Protein AF-A0A397B3M6-F1 (afdb_monomer_lite)

pLDDT: mean 83.91, std 10.3, range [57.81, 94.81]

Structure (mmCIF, N/CA/C/O backbone):
data_AF-A0A397B3M6-F1
#
_entry.id   AF-A0A397B3M6-F1
#
loop_
_atom_site.group_PDB
_atom_site.id
_atom_site.type_symbol
_atom_site.label_atom_id
_atom_site.label_alt_id
_atom_site.label_comp_id
_atom_site.label_asym_id
_atom_site.label_entity_id
_atom_site.label_seq_id
_atom_site.pdbx_PDB_ins_code
_atom_site.Cartn_x
_atom_site.Cartn_y
_atom_site.Cartn_z
_atom_site.occupancy
_atom_site.B_iso_or_equiv
_atom_site.auth_seq_id
_atom_site.auth_comp_id
_atom_site.auth_asym_id
_atom_site.auth_atom_id
_atom_site.pdbx_PDB_model_num
ATOM 1 N N . MET A 1 1 ? 7.252 -12.945 -5.689 1.00 71.94 1 MET A N 1
ATOM 2 C CA . MET A 1 1 ? 6.583 -13.021 -6.999 1.00 71.94 1 MET A CA 1
ATOM 3 C C . MET A 1 1 ? 6.839 -14.416 -7.522 1.00 71.94 1 MET A C 1
ATOM 5 O O . MET A 1 1 ? 7.996 -14.806 -7.595 1.00 71.94 1 MET A O 1
ATOM 9 N N . GLU A 1 2 ? 5.789 -15.199 -7.726 1.00 79.44 2 GLU A N 1
ATOM 10 C CA . GLU A 1 2 ? 5.919 -16.593 -8.155 1.00 79.44 2 GLU A CA 1
ATOM 11 C C . GLU A 1 2 ? 6.157 -16.640 -9.671 1.00 79.44 2 GLU A C 1
ATOM 13 O O . GLU A 1 2 ? 5.506 -15.906 -10.410 1.00 79.44 2 GLU A O 1
ATOM 18 N N . GLY A 1 3 ? 7.123 -17.445 -10.123 1.00 82.19 3 GLY A N 1
ATOM 19 C CA . GLY A 1 3 ? 7.418 -17.627 -11.550 1.00 82.19 3 GLY A CA 1
ATOM 20 C C . GLY A 1 3 ? 8.313 -16.571 -12.210 1.00 82.19 3 GLY A C 1
ATOM 21 O O . GLY A 1 3 ? 8.377 -16.544 -13.430 1.00 82.19 3 GLY A O 1
ATOM 22 N N . ALA A 1 4 ? 8.999 -15.701 -11.464 1.00 84.69 4 ALA A N 1
ATOM 23 C CA . ALA A 1 4 ? 9.948 -14.746 -12.050 1.00 84.69 4 ALA A CA 1
ATOM 24 C C . ALA A 1 4 ? 11.241 -15.450 -12.519 1.00 84.69 4 ALA A C 1
ATOM 26 O O . ALA A 1 4 ? 11.883 -16.143 -11.731 1.00 84.69 4 ALA A O 1
ATOM 27 N N . GLU A 1 5 ? 11.639 -15.242 -13.777 1.00 86.00 5 GLU A N 1
ATOM 28 C CA . GLU A 1 5 ? 12.813 -15.882 -14.409 1.00 86.00 5 GLU A CA 1
ATOM 29 C C . GLU A 1 5 ? 14.033 -14.941 -14.492 1.00 86.00 5 GLU A C 1
ATOM 31 O O . GLU A 1 5 ? 14.870 -15.039 -15.385 1.00 86.00 5 GLU A O 1
ATOM 36 N N . GLY A 1 6 ? 14.145 -13.993 -13.560 1.00 85.50 6 GLY A N 1
ATOM 37 C CA . GLY A 1 6 ? 15.215 -12.998 -13.557 1.00 85.50 6 GLY A CA 1
ATOM 38 C C . GLY A 1 6 ? 15.149 -12.041 -12.370 1.00 85.50 6 GLY A C 1
ATOM 39 O O . GLY A 1 6 ? 14.460 -12.289 -11.378 1.00 85.50 6 GLY A O 1
ATOM 40 N N . ASN A 1 7 ? 15.869 -10.923 -12.481 1.00 87.12 7 ASN A N 1
ATOM 41 C CA . ASN A 1 7 ? 15.896 -9.903 -11.438 1.00 87.12 7 ASN A CA 1
ATOM 42 C C . ASN A 1 7 ? 14.548 -9.184 -11.354 1.00 87.12 7 ASN A C 1
ATOM 44 O O . ASN A 1 7 ? 13.977 -8.789 -12.369 1.00 87.12 7 ASN A O 1
ATOM 48 N N . ILE A 1 8 ? 14.055 -9.012 -10.128 1.00 89.06 8 ILE A N 1
ATOM 49 C CA . ILE A 1 8 ? 12.844 -8.244 -9.844 1.00 89.06 8 ILE A CA 1
ATOM 50 C C . ILE A 1 8 ? 13.261 -6.818 -9.501 1.00 89.06 8 ILE A C 1
ATOM 52 O O . ILE A 1 8 ? 14.112 -6.606 -8.637 1.00 89.06 8 ILE A O 1
ATOM 56 N N . TYR A 1 9 ? 12.630 -5.844 -10.141 1.00 87.75 9 TYR A N 1
ATOM 57 C CA . TYR A 1 9 ? 12.848 -4.426 -9.874 1.00 87.75 9 TYR A CA 1
ATOM 58 C C . TYR A 1 9 ? 11.525 -3.667 -9.891 1.00 87.75 9 TYR A C 1
ATOM 60 O O . TYR A 1 9 ? 10.548 -4.096 -10.505 1.00 87.75 9 TYR A O 1
ATOM 68 N N . ALA A 1 10 ? 11.494 -2.525 -9.207 1.00 88.44 10 ALA A N 1
ATOM 69 C CA . ALA A 1 10 ? 10.386 -1.588 -9.314 1.00 88.44 10 ALA A CA 1
ATOM 70 C C . ALA A 1 10 ? 10.517 -0.814 -10.630 1.00 88.44 10 ALA A C 1
ATOM 72 O O . ALA A 1 10 ? 11.555 -0.205 -10.891 1.00 88.44 10 ALA A O 1
ATOM 73 N N . LYS A 1 11 ? 9.486 -0.870 -11.475 1.00 90.31 11 LYS A N 1
ATOM 74 C CA . LYS A 1 11 ? 9.413 -0.056 -12.697 1.00 90.31 11 LYS A CA 1
ATOM 75 C C . LYS A 1 11 ? 8.872 1.342 -12.399 1.00 90.31 11 LYS A C 1
ATOM 77 O O . LYS A 1 11 ? 9.298 2.310 -13.017 1.00 90.31 11 LYS A O 1
ATOM 82 N N . GLU A 1 12 ? 7.959 1.414 -11.436 1.00 91.31 12 GLU A N 1
ATOM 83 C CA . GLU A 1 12 ? 7.258 2.618 -11.014 1.00 91.31 12 GLU A CA 1
ATOM 84 C C . GLU A 1 12 ? 7.032 2.540 -9.505 1.00 91.31 12 GLU A C 1
ATOM 86 O O . GLU A 1 12 ? 6.618 1.490 -9.002 1.00 91.31 12 GLU A O 1
ATOM 91 N N . SER A 1 13 ? 7.271 3.642 -8.803 1.00 92.44 13 SER A N 1
ATOM 92 C CA . SER A 1 13 ? 7.030 3.756 -7.369 1.00 92.44 13 SER A CA 1
ATOM 93 C C . SER A 1 13 ? 6.298 5.053 -7.043 1.00 92.44 13 SER A C 1
ATOM 95 O O . SER A 1 13 ? 6.651 6.119 -7.543 1.00 92.44 13 SER A O 1
ATOM 97 N N . ILE A 1 14 ? 5.294 4.969 -6.170 1.00 93.00 14 ILE A N 1
ATOM 98 C CA . ILE A 1 14 ? 4.574 6.119 -5.611 1.00 93.00 14 ILE A CA 1
ATOM 99 C C . ILE A 1 14 ? 4.882 6.188 -4.118 1.00 93.00 14 ILE A C 1
ATOM 101 O O . ILE A 1 14 ? 4.436 5.336 -3.346 1.00 93.00 14 ILE A O 1
ATOM 105 N N . PHE A 1 15 ? 5.607 7.219 -3.697 1.00 93.56 15 PHE A N 1
ATOM 106 C CA . PHE A 1 15 ? 5.920 7.496 -2.299 1.00 93.56 15 PHE A CA 1
ATOM 107 C C . PHE A 1 15 ? 5.000 8.593 -1.770 1.00 93.56 15 PHE A C 1
ATOM 109 O O . PHE A 1 15 ? 5.075 9.738 -2.200 1.00 93.56 15 PHE A O 1
ATOM 116 N N . LEU A 1 16 ? 4.145 8.253 -0.805 1.00 92.62 16 LEU A N 1
ATOM 117 C CA . LEU A 1 16 ? 3.226 9.209 -0.168 1.00 92.62 16 LEU A CA 1
ATOM 118 C C . LEU A 1 16 ? 3.842 9.863 1.076 1.00 92.62 16 LEU A C 1
ATOM 120 O O . LEU A 1 16 ? 3.446 10.942 1.503 1.00 92.62 16 LEU A O 1
ATOM 124 N N . GLY A 1 17 ? 4.791 9.173 1.711 1.00 89.62 17 GLY A N 1
ATOM 125 C CA . GLY A 1 17 ? 5.469 9.631 2.914 1.00 89.62 17 GLY A CA 1
ATOM 126 C C . GLY A 1 17 ? 6.095 8.479 3.695 1.00 89.62 17 GLY A C 1
ATOM 127 O O . GLY A 1 17 ? 6.168 7.334 3.241 1.00 89.62 17 GLY A O 1
ATOM 128 N N . LYS A 1 18 ? 6.539 8.757 4.926 1.00 88.50 18 LYS A N 1
ATOM 129 C CA . LYS A 1 18 ? 7.228 7.757 5.758 1.00 88.50 18 LYS A CA 1
ATOM 130 C C . LYS A 1 18 ? 6.370 6.502 5.954 1.00 88.50 18 LYS A C 1
ATOM 132 O O . LYS A 1 18 ? 5.315 6.556 6.587 1.00 88.50 18 LYS A O 1
ATOM 137 N N . LYS A 1 19 ? 6.907 5.352 5.525 1.00 90.81 19 LYS A N 1
ATOM 138 C CA . LYS A 1 19 ? 6.286 4.014 5.633 1.00 90.81 19 LYS A CA 1
ATOM 139 C C . LYS A 1 19 ? 4.993 3.855 4.815 1.00 90.81 19 LYS A C 1
ATOM 141 O O . LYS A 1 19 ? 4.197 2.976 5.152 1.00 90.81 19 LYS A O 1
ATOM 146 N N . SER A 1 20 ? 4.811 4.665 3.770 1.00 94.06 20 SER A N 1
ATOM 147 C CA . SER A 1 20 ? 3.659 4.598 2.871 1.00 94.06 20 SER A CA 1
ATOM 148 C C . SER A 1 20 ? 4.092 4.733 1.406 1.00 94.06 20 SER A C 1
ATOM 150 O O . SER A 1 20 ? 4.397 5.837 0.960 1.00 94.06 20 SER A O 1
ATOM 152 N N . TYR A 1 21 ? 4.133 3.616 0.677 1.00 93.94 21 TYR A N 1
ATOM 153 C CA . TYR A 1 21 ? 4.521 3.550 -0.736 1.00 93.94 21 TYR A CA 1
ATOM 154 C C . TYR A 1 21 ? 3.828 2.399 -1.486 1.00 93.94 21 TYR A C 1
ATOM 156 O O . TYR A 1 21 ? 3.329 1.451 -0.864 1.00 93.94 21 TYR A O 1
ATOM 164 N N . LEU A 1 22 ? 3.810 2.503 -2.812 1.00 94.31 22 LEU A N 1
ATOM 165 C CA . LEU A 1 22 ? 3.404 1.472 -3.765 1.00 94.31 22 LEU A CA 1
ATOM 166 C C . LEU A 1 22 ? 4.540 1.292 -4.770 1.00 94.31 22 LEU A C 1
ATOM 168 O O . LEU A 1 22 ? 4.861 2.244 -5.468 1.00 94.31 22 LEU A O 1
ATOM 172 N N . ASP A 1 23 ? 5.085 0.083 -4.872 1.00 93.31 23 ASP A N 1
ATOM 173 C CA . ASP A 1 23 ? 6.007 -0.302 -5.940 1.00 93.31 23 ASP A CA 1
ATOM 174 C C . ASP A 1 23 ? 5.282 -1.206 -6.935 1.00 93.31 23 ASP A C 1
ATOM 176 O O . ASP A 1 23 ? 4.702 -2.234 -6.560 1.00 93.31 23 ASP A O 1
ATOM 180 N N . VAL A 1 24 ? 5.356 -0.864 -8.215 1.00 91.88 24 VAL A N 1
ATOM 181 C CA . VAL A 1 24 ? 4.956 -1.741 -9.309 1.00 91.88 24 VAL A CA 1
ATOM 182 C C . VAL A 1 24 ? 6.194 -2.496 -9.773 1.00 91.88 24 VAL A C 1
ATOM 184 O O . VAL A 1 24 ? 7.151 -1.912 -10.275 1.00 91.88 24 VAL A O 1
ATOM 187 N N . LEU A 1 25 ? 6.184 -3.809 -9.578 1.00 91.75 25 LEU A N 1
ATOM 188 C CA . LEU A 1 25 ? 7.320 -4.687 -9.825 1.00 91.75 25 LEU A CA 1
ATOM 189 C C . LEU A 1 25 ? 7.242 -5.314 -11.219 1.00 91.75 25 LEU A C 1
ATOM 191 O O . LEU A 1 25 ? 6.164 -5.715 -11.672 1.00 91.75 25 LEU A O 1
ATOM 195 N N . ALA A 1 26 ? 8.400 -5.440 -11.856 1.00 90.88 26 ALA A N 1
ATOM 196 C CA . ALA A 1 26 ? 8.615 -6.137 -13.117 1.00 90.88 26 ALA A CA 1
ATOM 197 C C . ALA A 1 26 ? 9.809 -7.095 -13.004 1.00 90.88 26 ALA A C 1
ATOM 199 O O . ALA A 1 26 ? 10.620 -6.992 -12.078 1.00 90.88 26 ALA A O 1
ATOM 200 N N . CYS A 1 27 ? 9.896 -8.026 -13.951 1.00 90.31 27 CYS A N 1
ATOM 201 C CA . CYS A 1 27 ? 11.012 -8.945 -14.107 1.00 90.31 27 CYS A CA 1
ATOM 202 C C . CYS A 1 27 ? 11.632 -8.777 -15.500 1.00 90.31 27 CYS A C 1
ATOM 204 O O . CYS A 1 27 ? 10.908 -8.634 -16.481 1.00 90.31 27 CYS A O 1
ATOM 206 N N . ASP A 1 28 ? 12.963 -8.813 -15.594 1.00 86.62 28 ASP A N 1
ATOM 207 C CA . ASP A 1 28 ? 13.666 -8.725 -16.886 1.00 86.62 28 ASP A CA 1
ATOM 208 C C . ASP A 1 28 ? 13.594 -10.032 -17.691 1.00 86.62 28 ASP A C 1
ATOM 210 O O . ASP A 1 28 ? 13.707 -10.018 -18.914 1.00 86.62 28 ASP A O 1
ATOM 214 N N . GLY A 1 29 ? 13.424 -11.170 -17.007 1.00 81.44 29 GLY A N 1
ATOM 215 C CA . GLY A 1 29 ? 13.460 -12.499 -17.624 1.00 81.44 29 GLY A CA 1
ATOM 216 C C . GLY A 1 29 ? 12.138 -12.931 -18.255 1.00 81.44 29 GLY A C 1
ATOM 217 O O . GLY A 1 29 ? 12.132 -13.766 -19.154 1.00 81.44 29 GLY A O 1
ATOM 218 N N . ASN A 1 30 ? 11.014 -12.370 -17.806 1.00 85.44 30 ASN A N 1
ATOM 219 C CA . ASN A 1 30 ? 9.687 -12.698 -18.314 1.00 85.44 30 ASN A CA 1
ATOM 220 C C . ASN A 1 30 ? 8.645 -11.628 -17.951 1.00 85.44 30 ASN A C 1
ATOM 222 O O . ASN A 1 30 ? 8.856 -10.788 -17.082 1.00 85.44 30 ASN A O 1
ATOM 226 N N . ALA A 1 31 ? 7.475 -11.675 -18.594 1.00 84.31 31 ALA A N 1
ATOM 227 C CA . ALA A 1 31 ? 6.398 -10.694 -18.415 1.00 84.31 31 ALA A CA 1
ATOM 228 C C . ALA A 1 31 ? 5.600 -10.858 -17.100 1.00 84.31 31 ALA A C 1
ATOM 230 O O . ALA A 1 31 ? 4.401 -10.570 -17.054 1.00 84.31 31 ALA A O 1
ATOM 231 N N . VAL A 1 32 ? 6.235 -11.339 -16.028 1.00 86.00 32 VAL A N 1
ATOM 232 C CA . VAL A 1 32 ? 5.597 -11.479 -14.715 1.00 86.00 32 VAL A CA 1
ATOM 233 C C . VAL A 1 32 ? 5.654 -10.137 -13.985 1.00 86.00 32 VAL A C 1
ATOM 235 O O . VAL A 1 32 ? 6.712 -9.530 -13.820 1.00 86.00 32 VAL A O 1
ATOM 238 N N . GLY A 1 33 ? 4.482 -9.665 -13.560 1.00 86.44 33 GLY A N 1
ATOM 239 C CA . GLY A 1 33 ? 4.296 -8.393 -12.866 1.00 86.44 33 GLY A CA 1
ATOM 240 C C . GLY A 1 33 ? 3.690 -8.576 -11.480 1.00 86.44 33 GLY A C 1
ATOM 241 O O . GLY A 1 33 ? 3.108 -9.612 -11.157 1.00 86.44 33 GLY A O 1
ATOM 242 N N . GLY A 1 34 ? 3.853 -7.570 -10.626 1.00 89.50 34 GLY A N 1
ATOM 243 C CA . GLY A 1 34 ? 3.355 -7.620 -9.256 1.00 89.50 34 GLY A CA 1
ATOM 244 C C . GLY A 1 34 ? 3.350 -6.254 -8.602 1.00 89.50 34 GLY A C 1
ATOM 245 O O . GLY A 1 34 ? 3.847 -5.280 -9.157 1.00 89.50 34 GLY A O 1
ATOM 246 N N . GLN A 1 35 ? 2.773 -6.186 -7.411 1.00 90.81 35 GLN A N 1
ATOM 247 C CA . GLN A 1 35 ? 2.721 -4.964 -6.621 1.00 90.81 35 GLN A CA 1
ATOM 248 C C . GLN A 1 35 ? 3.250 -5.248 -5.224 1.00 90.81 35 GLN A C 1
ATOM 250 O O . GLN A 1 35 ? 2.933 -6.280 -4.627 1.00 90.81 35 GLN A O 1
ATOM 255 N N . HIS A 1 36 ? 4.045 -4.325 -4.700 1.00 91.50 36 HIS A N 1
ATOM 256 C CA . HIS A 1 36 ? 4.465 -4.333 -3.311 1.00 91.50 36 HIS A CA 1
ATOM 257 C C . HIS A 1 36 ? 3.964 -3.064 -2.637 1.00 91.50 36 HIS A C 1
ATOM 259 O O . HIS A 1 36 ? 4.266 -1.953 -3.060 1.00 91.50 36 HIS A O 1
ATOM 265 N N . ILE A 1 37 ? 3.136 -3.246 -1.610 1.00 93.25 37 ILE A N 1
ATOM 266 C CA . ILE A 1 37 ? 2.383 -2.156 -0.998 1.00 93.25 37 ILE A CA 1
ATOM 267 C C . ILE A 1 37 ? 2.693 -2.061 0.480 1.00 93.25 37 ILE A C 1
ATOM 269 O O . ILE A 1 37 ? 2.736 -3.061 1.204 1.00 93.25 37 ILE A O 1
ATOM 273 N N . ARG A 1 38 ? 2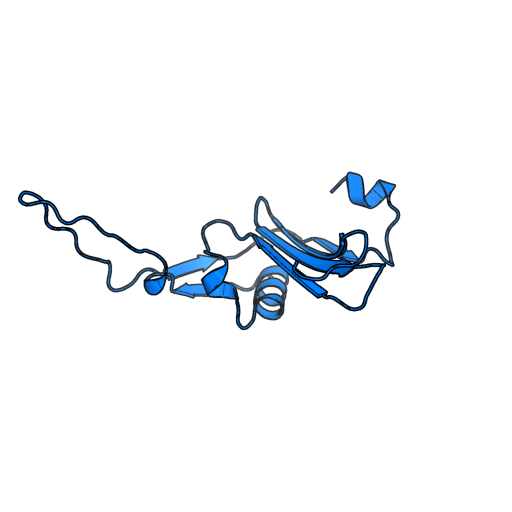.855 -0.830 0.947 1.00 93.44 38 ARG A N 1
ATOM 274 C CA . ARG A 1 38 ? 2.984 -0.525 2.364 1.00 93.44 38 ARG A CA 1
ATOM 275 C C . ARG A 1 38 ? 2.236 0.757 2.656 1.00 93.44 38 ARG A C 1
ATOM 277 O O . ARG A 1 38 ? 2.515 1.769 2.030 1.00 93.44 38 ARG A O 1
ATOM 284 N N . MET A 1 39 ? 1.344 0.739 3.639 1.00 93.19 39 MET A N 1
ATOM 285 C CA . MET A 1 39 ? 0.669 1.939 4.126 1.00 93.19 39 MET A CA 1
ATOM 286 C C . MET A 1 39 ? 0.626 1.920 5.651 1.00 93.19 39 MET A C 1
ATOM 288 O O . MET A 1 39 ? 0.271 0.915 6.273 1.00 93.19 39 MET A O 1
ATOM 292 N N . LYS A 1 40 ? 1.018 3.027 6.286 1.00 91.69 40 LYS A N 1
ATOM 293 C CA . LYS A 1 40 ? 1.063 3.110 7.749 1.00 91.69 40 LYS A CA 1
ATOM 294 C C . LYS A 1 40 ? -0.334 2.917 8.352 1.00 91.69 40 LYS A C 1
ATOM 296 O O . LYS A 1 40 ? -1.179 3.798 8.277 1.00 91.69 40 LYS A O 1
ATOM 301 N N . GLY A 1 41 ? -0.524 1.793 9.044 1.00 90.00 41 GLY A N 1
ATOM 302 C CA . GLY A 1 41 ? -1.742 1.502 9.805 1.00 90.00 41 GLY A CA 1
ATOM 303 C C . GLY A 1 41 ? -2.882 0.886 8.995 1.00 90.00 41 GLY A C 1
ATOM 304 O O . GLY A 1 41 ? -3.916 0.595 9.592 1.00 90.00 41 GLY A O 1
ATOM 305 N N . ILE A 1 42 ? -2.686 0.648 7.694 1.00 93.44 42 ILE A N 1
ATOM 306 C CA . ILE A 1 42 ? -3.665 -0.005 6.820 1.00 93.44 42 ILE A CA 1
ATOM 307 C C . ILE A 1 42 ? -3.102 -1.363 6.373 1.00 93.44 42 ILE A C 1
ATOM 309 O O . ILE A 1 42 ? -2.033 -1.409 5.760 1.00 93.44 42 ILE A O 1
ATOM 313 N N . PRO A 1 43 ? -3.770 -2.485 6.697 1.00 91.31 43 PRO A N 1
ATOM 314 C CA . PRO A 1 43 ? -3.398 -3.799 6.184 1.00 91.31 43 PRO A CA 1
ATOM 315 C C . PRO A 1 43 ? -3.449 -3.846 4.652 1.00 91.31 43 PRO A C 1
ATOM 317 O O . PRO A 1 43 ? -4.419 -3.398 4.049 1.00 91.31 43 PRO A O 1
ATOM 320 N N . SER A 1 44 ? -2.454 -4.473 4.021 1.00 89.12 44 SER A N 1
ATOM 321 C CA . SER A 1 44 ? -2.365 -4.594 2.555 1.00 89.12 44 SER A CA 1
ATOM 322 C C . SER A 1 44 ? -3.601 -5.234 1.917 1.00 89.12 44 SER A C 1
ATOM 324 O O . SER A 1 44 ? -4.013 -4.847 0.830 1.00 89.12 44 SER A O 1
ATOM 326 N N . LYS A 1 45 ? -4.243 -6.172 2.621 1.00 88.25 45 LYS A N 1
ATOM 327 C CA . LYS A 1 45 ? -5.456 -6.857 2.152 1.00 88.25 45 LYS A CA 1
ATOM 328 C C . LYS A 1 45 ? -6.653 -5.923 1.943 1.00 88.25 45 LYS A C 1
ATOM 330 O O . LYS A 1 45 ? -7.493 -6.226 1.109 1.00 88.25 45 LYS A O 1
ATOM 335 N N . VAL A 1 46 ? -6.714 -4.800 2.662 1.00 89.50 46 VAL A N 1
ATOM 336 C CA . VAL A 1 46 ? -7.7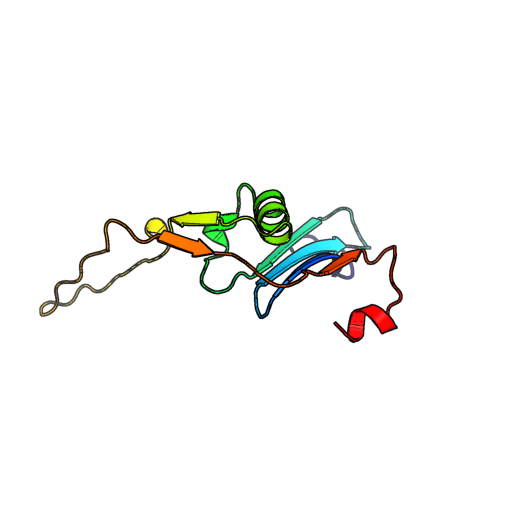74 -3.786 2.501 1.00 89.50 46 VAL A CA 1
ATOM 337 C C . VAL A 1 46 ? -7.651 -3.083 1.147 1.00 89.50 46 VAL A C 1
ATOM 339 O O . VAL A 1 46 ? -8.644 -2.668 0.566 1.00 89.50 46 VAL A O 1
ATOM 342 N N . LEU A 1 47 ? -6.425 -2.963 0.636 1.00 87.50 47 LEU A N 1
ATOM 343 C CA . LEU A 1 47 ? -6.094 -2.178 -0.553 1.00 87.50 47 LEU A CA 1
ATOM 344 C C . LEU A 1 47 ? -6.172 -2.995 -1.853 1.00 87.50 47 LEU A C 1
ATOM 346 O O . LEU A 1 47 ? -6.091 -2.420 -2.929 1.00 87.50 47 LEU A O 1
ATOM 350 N N . ALA A 1 48 ? -6.354 -4.318 -1.770 1.00 77.50 48 ALA A N 1
ATOM 351 C CA . ALA A 1 48 ? -6.092 -5.258 -2.863 1.00 77.50 48 ALA A CA 1
ATOM 352 C C . ALA A 1 48 ? -6.878 -5.014 -4.168 1.00 77.50 48 ALA A C 1
ATOM 354 O O . ALA A 1 48 ? -6.387 -5.382 -5.232 1.00 77.50 48 ALA A O 1
ATOM 355 N N . ASN A 1 49 ? -8.064 -4.400 -4.107 1.00 77.69 49 ASN A N 1
ATOM 356 C CA . ASN A 1 49 ? -8.933 -4.246 -5.278 1.00 77.69 49 ASN A CA 1
ATOM 357 C C . ASN A 1 49 ? -8.611 -3.006 -6.132 1.00 77.69 49 ASN A C 1
ATOM 359 O O . ASN A 1 49 ? -8.720 -3.073 -7.352 1.00 77.69 49 ASN A O 1
ATOM 363 N N . ASP A 1 50 ? -8.189 -1.893 -5.521 1.00 85.31 50 ASP A N 1
ATOM 364 C CA . ASP A 1 50 ? -8.022 -0.595 -6.204 1.00 85.31 50 ASP A CA 1
ATOM 365 C C . ASP A 1 50 ? -6.730 0.138 -5.792 1.00 85.31 50 ASP A C 1
ATOM 367 O O . ASP A 1 50 ? -6.641 1.365 -5.872 1.00 85.31 50 ASP A O 1
ATOM 371 N N . THR A 1 51 ? -5.694 -0.613 -5.392 1.00 90.94 51 THR A N 1
ATOM 372 C CA . THR A 1 51 ? -4.434 -0.085 -4.842 1.00 90.94 51 THR A CA 1
ATOM 373 C C . THR A 1 51 ? -3.914 1.154 -5.579 1.00 90.94 51 THR A C 1
ATOM 375 O O . THR A 1 51 ? -3.697 2.190 -4.961 1.00 90.94 51 THR A O 1
ATOM 378 N N . TYR A 1 52 ? -3.719 1.075 -6.900 1.00 91.12 52 TYR A N 1
ATOM 379 C CA . TYR A 1 52 ? -3.093 2.164 -7.659 1.00 91.12 52 TYR A CA 1
ATOM 380 C C . TYR A 1 52 ? -3.918 3.456 -7.605 1.00 91.12 52 TYR A C 1
ATOM 382 O O . TYR A 1 52 ? -3.379 4.524 -7.325 1.00 91.12 52 TYR A O 1
ATOM 390 N N . LYS A 1 53 ? -5.240 3.355 -7.788 1.00 92.06 53 LYS A N 1
ATOM 391 C CA . LYS A 1 53 ? -6.149 4.509 -7.732 1.00 92.06 53 LYS A CA 1
ATOM 392 C C . LYS A 1 53 ? -6.171 5.136 -6.346 1.00 92.06 53 LYS A C 1
ATOM 394 O O . LYS A 1 53 ? -6.127 6.356 -6.231 1.00 92.06 53 LYS A O 1
ATOM 399 N N . THR A 1 54 ? -6.201 4.315 -5.298 1.00 93.56 54 THR A N 1
ATOM 400 C CA . THR A 1 54 ? -6.148 4.791 -3.914 1.00 93.56 54 THR A CA 1
ATOM 401 C C . THR A 1 54 ? -4.858 5.562 -3.644 1.00 93.56 54 THR A C 1
ATOM 403 O O . THR A 1 54 ? -4.900 6.656 -3.087 1.00 93.56 54 THR A O 1
ATOM 406 N N . TYR A 1 55 ? -3.709 5.037 -4.074 1.00 93.69 55 TYR A N 1
ATOM 407 C CA . TYR A 1 55 ? -2.432 5.732 -3.911 1.00 93.69 55 TYR A CA 1
ATOM 408 C C . TYR A 1 55 ? -2.370 7.020 -4.730 1.00 93.69 55 TYR A C 1
ATOM 410 O O . TYR A 1 55 ? -1.894 8.024 -4.216 1.00 93.69 55 TYR A O 1
ATOM 418 N N . GLN A 1 56 ? -2.900 7.034 -5.953 1.00 92.06 56 GLN A N 1
ATOM 419 C CA . GLN A 1 56 ? -2.974 8.243 -6.771 1.00 92.06 56 GLN A CA 1
ATOM 420 C C . GLN A 1 56 ? -3.890 9.311 -6.148 1.00 92.06 56 GLN A C 1
ATOM 422 O O . GLN A 1 56 ? -3.549 10.490 -6.135 1.00 92.06 56 GLN A O 1
ATOM 427 N N . SER A 1 57 ? -5.028 8.911 -5.576 1.00 92.69 57 SER A N 1
ATOM 428 C CA . SER A 1 57 ? -5.933 9.815 -4.855 1.00 92.69 57 SER A CA 1
ATOM 429 C C . SER A 1 57 ? -5.245 10.443 -3.637 1.00 92.69 57 SER A C 1
ATOM 431 O O . SER A 1 57 ? -5.239 11.665 -3.484 1.00 92.69 57 SER A O 1
ATOM 433 N N . LEU A 1 58 ? -4.579 9.621 -2.821 1.00 93.69 58 LEU A N 1
ATOM 434 C CA . LEU A 1 58 ? -3.802 10.073 -1.663 1.00 93.69 58 LEU A CA 1
ATOM 435 C C . LEU A 1 58 ? -2.618 10.962 -2.061 1.00 93.69 58 LEU A C 1
ATOM 437 O O . LEU A 1 58 ? -2.309 11.916 -1.351 1.00 93.69 58 LEU A O 1
ATOM 441 N N . PHE A 1 59 ? -1.969 10.662 -3.188 1.00 92.75 59 PHE A N 1
ATOM 442 C CA . PHE A 1 59 ? -0.890 11.470 -3.757 1.00 92.75 59 PHE A CA 1
ATOM 443 C C . PHE A 1 59 ? -1.383 12.865 -4.153 1.00 92.75 59 PHE A C 1
ATOM 445 O O . PHE A 1 59 ? -0.713 13.856 -3.883 1.00 92.75 59 PHE A O 1
ATOM 452 N N . ASN A 1 60 ? -2.595 12.955 -4.707 1.00 90.94 60 ASN A N 1
ATOM 453 C CA . ASN A 1 60 ? -3.251 14.221 -5.041 1.00 90.94 60 ASN A CA 1
ATOM 454 C C . ASN A 1 60 ? -3.758 14.993 -3.803 1.00 90.94 60 ASN A C 1
ATOM 456 O O . ASN A 1 60 ? -4.411 16.026 -3.946 1.00 90.94 60 ASN A O 1
ATOM 460 N N . GLY A 1 61 ? -3.486 14.501 -2.589 1.00 90.81 61 GLY A N 1
ATOM 461 C CA . GLY A 1 61 ? -3.860 15.144 -1.330 1.00 90.81 61 GLY A CA 1
ATOM 462 C C . GLY A 1 61 ? -5.292 14.866 -0.867 1.00 90.81 61 GLY A C 1
ATOM 463 O O . GLY A 1 61 ? -5.750 15.491 0.097 1.00 90.81 61 GLY A O 1
ATOM 464 N N . ASN A 1 62 ? -6.007 13.939 -1.512 1.00 93.44 62 ASN A N 1
ATOM 465 C CA . ASN A 1 62 ? -7.339 13.536 -1.065 1.00 93.44 62 ASN A CA 1
ATOM 466 C C . ASN A 1 62 ? -7.262 12.711 0.231 1.00 93.44 62 ASN A C 1
ATOM 468 O O . ASN A 1 62 ? -6.250 12.079 0.536 1.00 93.44 62 ASN A O 1
ATOM 472 N N . GLU A 1 63 ? -8.350 12.719 1.002 1.00 94.81 63 GLU A N 1
ATOM 473 C CA . GLU A 1 63 ? -8.522 11.841 2.163 1.00 94.81 63 GLU A CA 1
ATOM 474 C C . GLU A 1 63 ? -9.248 10.560 1.741 1.00 94.81 63 GLU A C 1
ATOM 476 O O . GLU A 1 63 ? -10.281 10.626 1.080 1.00 94.81 63 GLU A O 1
ATOM 481 N N . GLU A 1 64 ? -8.745 9.411 2.190 1.00 94.56 64 GLU A N 1
ATOM 482 C CA . GLU A 1 64 ? -9.382 8.104 2.004 1.00 94.56 64 GLU A CA 1
ATOM 483 C C . GLU A 1 64 ? -9.768 7.502 3.363 1.00 94.56 64 GLU A C 1
ATOM 485 O O . GLU A 1 64 ? -9.037 7.653 4.350 1.00 94.56 64 GLU A O 1
ATOM 490 N N . ASP A 1 65 ? -10.910 6.811 3.430 1.00 94.19 65 ASP A N 1
ATOM 491 C CA . ASP A 1 65 ? -11.385 6.113 4.633 1.00 94.19 65 ASP A CA 1
ATOM 492 C C . ASP A 1 65 ? -11.375 4.598 4.411 1.00 94.19 65 ASP A C 1
ATOM 494 O O . ASP A 1 65 ? -12.001 4.079 3.489 1.00 94.19 65 ASP A O 1
ATOM 498 N N . PHE A 1 66 ? -10.666 3.885 5.280 1.00 92.50 66 PHE A N 1
ATOM 499 C CA . PHE A 1 66 ? -10.494 2.441 5.195 1.00 92.50 66 PHE A CA 1
ATOM 500 C C . PHE A 1 66 ? -11.216 1.751 6.339 1.00 92.50 66 PHE A C 1
ATOM 502 O O . PHE A 1 66 ? -10.802 1.890 7.493 1.00 92.50 66 PHE A O 1
ATOM 509 N N . ASP A 1 67 ? -12.240 0.955 6.036 1.00 90.56 67 ASP A N 1
ATOM 510 C CA . ASP A 1 67 ? -12.795 0.017 7.011 1.00 90.56 67 ASP A CA 1
ATOM 511 C C . ASP A 1 67 ? -11.847 -1.176 7.174 1.00 90.56 67 ASP A C 1
ATOM 513 O O . ASP A 1 67 ? -11.564 -1.919 6.233 1.00 90.56 67 ASP A O 1
ATOM 517 N N . ILE A 1 68 ? -11.320 -1.339 8.386 1.00 91.06 68 ILE A N 1
ATOM 518 C CA . ILE A 1 68 ? -10.349 -2.381 8.717 1.00 91.06 68 ILE A CA 1
ATOM 519 C C . ILE A 1 68 ? -10.888 -3.372 9.751 1.00 91.06 68 ILE A C 1
ATOM 521 O O . ILE A 1 68 ? -10.125 -4.202 10.253 1.00 91.06 68 ILE A O 1
ATOM 525 N N . VAL A 1 69 ? -12.192 -3.329 10.061 1.00 88.62 69 VAL A N 1
ATOM 526 C CA . VAL A 1 69 ? -12.838 -4.241 11.022 1.00 88.62 69 VAL A CA 1
ATOM 527 C C . VAL A 1 69 ? -12.538 -5.687 10.667 1.00 88.62 69 VAL A C 1
ATOM 529 O O . VAL A 1 69 ? -12.085 -6.451 11.518 1.00 88.62 69 VAL A O 1
ATOM 532 N N . GLU A 1 70 ? -12.754 -6.080 9.415 1.00 84.44 70 GLU A N 1
ATOM 533 C CA . GLU A 1 70 ? -12.610 -7.469 8.967 1.00 84.44 70 GLU A CA 1
ATOM 534 C C . GLU A 1 70 ? -11.183 -8.007 9.110 1.00 84.44 70 GLU A C 1
ATOM 536 O O . GLU A 1 70 ? -11.000 -9.197 9.344 1.00 84.44 70 GLU A O 1
ATOM 541 N N . PHE A 1 71 ? -10.183 -7.126 9.101 1.00 82.38 71 PHE A N 1
ATOM 542 C CA . PHE A 1 71 ? -8.769 -7.492 9.152 1.00 82.38 71 PHE A CA 1
ATOM 543 C C . PHE A 1 71 ? -8.180 -7.476 10.569 1.00 82.38 71 PHE A C 1
ATOM 545 O O . PHE A 1 71 ? -7.048 -7.918 10.775 1.00 82.38 71 PHE A O 1
ATOM 552 N N . CYS A 1 72 ? -8.938 -7.014 11.564 1.00 72.75 72 CYS A N 1
ATOM 553 C CA . CYS A 1 72 ? -8.591 -7.126 12.978 1.00 72.75 72 CYS A CA 1
ATOM 554 C C . CYS A 1 72 ? -9.203 -8.400 13.573 1.00 72.75 72 CYS A C 1
ATOM 556 O O . CYS A 1 72 ? -10.261 -8.363 14.209 1.00 72.75 72 CYS A O 1
ATOM 558 N N . ASN A 1 73 ? -8.538 -9.537 13.367 1.00 70.00 73 ASN A N 1
ATOM 559 C CA . ASN A 1 73 ? -8.913 -10.779 14.038 1.00 70.00 73 ASN A CA 1
ATOM 560 C C . ASN A 1 73 ? -8.486 -10.719 15.506 1.00 70.00 73 ASN A C 1
ATOM 562 O O . ASN A 1 73 ? -7.320 -10.478 15.811 1.00 70.00 73 ASN A O 1
ATOM 566 N N . ILE A 1 74 ? -9.441 -10.935 16.408 1.00 71.44 74 ILE A N 1
ATOM 567 C CA . ILE A 1 74 ? -9.176 -11.147 17.827 1.00 71.44 74 ILE A CA 1
ATOM 568 C C . ILE A 1 74 ? -9.672 -12.548 18.152 1.00 71.44 74 ILE A C 1
ATOM 570 O O . ILE A 1 74 ? -10.877 -12.787 18.118 1.00 71.44 74 ILE A O 1
ATOM 574 N N . ASP A 1 75 ? -8.746 -13.450 18.453 1.00 64.00 75 ASP A N 1
ATOM 575 C CA . ASP A 1 75 ? -9.057 -14.784 18.956 1.00 64.00 75 ASP A CA 1
ATOM 576 C C . ASP A 1 75 ? -8.508 -14.908 20.378 1.00 64.00 75 ASP A C 1
ATOM 578 O O . ASP A 1 75 ? -7.326 -15.162 20.600 1.00 64.00 75 ASP A O 1
ATOM 582 N N . ILE A 1 76 ? -9.362 -14.600 21.354 1.00 68.19 76 ILE A N 1
ATOM 583 C CA . ILE A 1 76 ? -9.064 -14.774 22.775 1.00 68.19 76 ILE A CA 1
ATOM 584 C C . ILE A 1 76 ? -10.252 -15.509 23.377 1.00 68.19 76 ILE A C 1
ATOM 586 O O . ILE A 1 76 ? -11.274 -14.905 23.707 1.00 68.19 76 ILE A O 1
ATOM 590 N N . ASN A 1 77 ? -10.105 -16.823 23.518 1.00 63.56 77 ASN A N 1
ATOM 591 C CA . ASN A 1 77 ? -11.085 -17.681 24.167 1.00 63.56 77 ASN A CA 1
ATOM 592 C C . ASN A 1 77 ? -10.475 -18.276 25.441 1.00 63.56 77 ASN A C 1
ATOM 594 O O . ASN A 1 77 ? -9.849 -19.334 25.420 1.00 63.56 77 ASN A O 1
ATOM 598 N N . THR A 1 78 ? -10.615 -17.566 26.562 1.00 73.75 78 THR A N 1
ATOM 599 C CA . THR A 1 78 ? -10.212 -18.074 27.879 1.00 73.75 78 THR A CA 1
ATOM 600 C C . THR A 1 78 ? -11.402 -18.055 28.829 1.00 73.75 78 THR A C 1
ATOM 602 O O . THR A 1 78 ? -12.272 -17.193 28.740 1.00 73.75 78 THR A O 1
ATOM 605 N N . LYS A 1 79 ? -1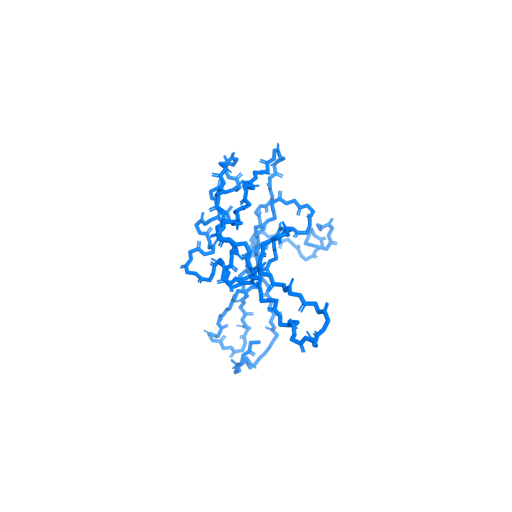1.443 -19.005 29.773 1.00 74.25 79 LYS A N 1
ATOM 606 C CA . LYS A 1 79 ? -12.567 -19.172 30.718 1.00 74.25 79 LYS A CA 1
ATOM 607 C C . LYS A 1 79 ? -12.863 -17.931 31.572 1.00 74.25 79 LYS A C 1
ATOM 609 O O . LYS A 1 79 ? -13.945 -17.841 32.139 1.00 74.25 79 LYS A O 1
ATOM 614 N N . THR A 1 80 ? -11.912 -17.010 31.700 1.00 82.31 80 THR A N 1
ATOM 615 C CA . THR A 1 80 ? -11.992 -15.854 32.602 1.00 82.31 80 THR A CA 1
ATOM 616 C C . THR A 1 80 ? -12.115 -14.515 31.877 1.00 82.31 80 THR A C 1
ATOM 618 O O . THR A 1 80 ? -12.305 -13.499 32.542 1.00 82.31 80 THR A O 1
ATOM 621 N N . GLN A 1 81 ? -12.025 -14.477 30.542 1.00 77.81 81 GLN A N 1
ATOM 622 C CA . GLN A 1 81 ? -12.050 -13.227 29.780 1.00 77.81 81 GLN A CA 1
ATOM 623 C C . GLN A 1 81 ? -13.042 -13.300 28.625 1.00 77.81 81 GLN A C 1
ATOM 625 O O . GLN A 1 81 ? -13.089 -14.270 27.875 1.00 77.81 81 GLN A O 1
ATOM 630 N N . ARG A 1 82 ? -13.811 -12.223 28.455 1.00 70.06 82 ARG A N 1
ATOM 631 C CA . ARG A 1 82 ? -14.705 -12.032 27.315 1.00 70.06 82 ARG A CA 1
ATOM 632 C C . ARG A 1 82 ? -14.147 -10.914 26.452 1.00 70.06 82 ARG A C 1
ATOM 634 O O . ARG A 1 82 ? -14.034 -9.782 26.915 1.00 70.06 82 ARG A O 1
ATOM 641 N N . VAL A 1 83 ? -13.822 -11.230 25.204 1.00 75.88 83 VAL A N 1
ATOM 642 C CA . VAL A 1 83 ? -13.344 -10.247 24.231 1.00 75.88 83 VAL A CA 1
ATOM 643 C C . VAL A 1 83 ? -14.340 -10.154 23.088 1.00 75.88 83 VAL A C 1
ATOM 645 O O . VAL A 1 83 ? -14.811 -11.162 22.570 1.00 75.88 83 VAL A O 1
ATOM 648 N N . THR A 1 84 ? -14.702 -8.929 22.721 1.00 75.38 84 THR A N 1
ATOM 649 C CA . THR A 1 84 ? -15.651 -8.650 21.642 1.00 75.38 84 THR A CA 1
ATOM 650 C C . THR A 1 84 ? -14.984 -7.805 20.574 1.00 75.38 84 THR A C 1
ATOM 652 O O . THR A 1 84 ? -14.326 -6.807 20.880 1.00 75.38 84 THR A O 1
ATOM 655 N N . LYS A 1 85 ? -15.186 -8.181 19.311 1.00 77.00 85 LYS A N 1
ATOM 656 C CA . LYS A 1 85 ? -14.726 -7.405 18.162 1.00 77.00 85 LYS A CA 1
ATOM 657 C C . LYS A 1 85 ? -15.461 -6.062 18.108 1.00 77.00 85 LYS A C 1
ATOM 659 O O . LYS A 1 85 ? -16.651 -5.986 18.411 1.00 77.00 85 LYS A O 1
ATOM 664 N N . ARG A 1 86 ? -14.761 -4.998 17.708 1.00 80.50 86 ARG A N 1
ATOM 665 C CA . ARG A 1 86 ? -15.416 -3.721 17.391 1.00 80.50 86 ARG A CA 1
ATOM 666 C C . ARG A 1 86 ? -16.272 -3.902 16.139 1.00 80.50 86 ARG A C 1
ATOM 668 O O . ARG A 1 86 ? -15.794 -4.461 15.161 1.00 80.50 86 ARG A O 1
ATOM 675 N N . LEU A 1 87 ? -17.504 -3.394 16.169 1.00 85.06 87 LEU A N 1
ATOM 676 C CA . LEU A 1 87 ? -18.411 -3.422 15.013 1.00 85.06 87 LEU A CA 1
ATOM 677 C C . LEU A 1 87 ? -18.011 -2.416 13.928 1.00 85.06 87 LEU A C 1
ATOM 679 O O . LEU A 1 87 ? -18.317 -2.618 12.763 1.00 85.06 87 LEU A O 1
ATOM 683 N N . LYS A 1 88 ? -17.327 -1.336 14.319 1.00 87.88 88 LYS A N 1
ATOM 684 C CA . LYS A 1 88 ? -16.819 -0.307 13.415 1.00 87.88 88 LYS A CA 1
ATOM 685 C C . LYS A 1 88 ? -15.395 0.054 13.799 1.00 87.88 88 LYS A C 1
ATOM 687 O O . LYS A 1 88 ? -15.105 0.339 14.965 1.00 87.88 88 LYS A O 1
ATOM 692 N N . PHE A 1 89 ? -14.512 0.049 12.816 1.00 89.75 89 PHE A N 1
ATOM 693 C CA . PHE A 1 89 ? -13.123 0.427 12.974 1.00 89.75 89 PHE A CA 1
ATOM 694 C C . PHE A 1 89 ? -12.584 0.867 11.622 1.00 89.75 89 PHE A C 1
ATOM 696 O O . PHE A 1 89 ? -12.108 0.052 10.840 1.00 89.75 89 PHE A O 1
ATOM 703 N N . SER A 1 90 ? -12.687 2.169 11.371 1.00 91.94 90 SER A N 1
ATOM 704 C CA . SER A 1 90 ? -12.195 2.777 10.148 1.00 91.94 90 SER A CA 1
ATOM 705 C C . SER A 1 90 ? -11.016 3.710 10.418 1.00 91.94 90 SER A C 1
ATOM 707 O O . SER A 1 90 ? -10.817 4.199 11.540 1.00 91.94 90 SER A O 1
ATOM 709 N N . ARG A 1 91 ? -10.176 3.896 9.404 1.00 92.75 91 ARG A N 1
ATOM 710 C CA . ARG A 1 91 ? -8.990 4.747 9.438 1.00 92.75 91 ARG A CA 1
ATOM 711 C C . ARG A 1 91 ? -9.055 5.723 8.277 1.00 92.75 91 ARG A C 1
ATOM 713 O O . ARG A 1 91 ? -8.913 5.320 7.131 1.00 92.75 91 ARG A O 1
ATOM 720 N N . LYS A 1 92 ? -9.168 7.004 8.615 1.00 94.44 92 LYS A N 1
ATOM 721 C CA . LYS A 1 92 ? -8.967 8.104 7.676 1.00 94.44 92 LYS A CA 1
ATOM 722 C C . LYS A 1 92 ? -7.480 8.363 7.490 1.00 94.44 92 LYS A C 1
ATOM 724 O O . LYS A 1 92 ? -6.741 8.451 8.478 1.00 94.44 92 LYS A O 1
ATOM 729 N N . VAL A 1 93 ? -7.048 8.460 6.242 1.00 94.00 93 VAL A N 1
ATOM 730 C CA . VAL A 1 93 ? -5.655 8.690 5.862 1.00 94.00 93 VAL A CA 1
ATOM 731 C C . VAL A 1 93 ? -5.601 9.835 4.862 1.00 94.00 93 VAL A C 1
ATOM 733 O O . VAL A 1 93 ? -6.353 9.859 3.895 1.00 94.00 93 VAL A O 1
ATOM 736 N N . LYS A 1 94 ? -4.677 10.764 5.099 1.00 93.94 94 LYS A N 1
ATOM 737 C CA . LYS A 1 94 ? -4.341 11.879 4.217 1.00 93.94 94 LYS A CA 1
ATOM 738 C C . LYS A 1 94 ? -2.841 12.145 4.323 1.00 93.94 94 LYS A C 1
ATOM 740 O O . LYS A 1 94 ? -2.256 11.935 5.391 1.00 93.94 94 LYS A O 1
ATOM 745 N N . PHE A 1 95 ? -2.230 12.605 3.239 1.00 91.31 95 PHE A N 1
ATOM 746 C CA . PHE A 1 95 ? -0.837 13.044 3.208 1.00 91.31 95 PHE A CA 1
ATOM 747 C C . PHE A 1 95 ? -0.797 14.526 2.826 1.00 91.31 95 PHE A C 1
ATOM 749 O O . PHE A 1 95 ? -1.492 14.947 1.909 1.00 91.31 95 PHE A O 1
ATOM 756 N N . GLU A 1 96 ? -0.043 15.326 3.583 1.00 80.75 96 GLU A N 1
ATOM 757 C CA . GLU A 1 96 ? 0.052 16.786 3.389 1.00 80.75 96 GLU A CA 1
ATOM 758 C C . GLU A 1 96 ? 1.342 17.218 2.674 1.00 80.75 96 GLU A C 1
ATOM 760 O O . GLU A 1 96 ? 1.530 18.401 2.415 1.00 80.75 96 GLU A O 1
ATOM 765 N N . GLY A 1 97 ? 2.245 16.277 2.383 1.00 70.44 97 GLY A N 1
ATOM 766 C CA . GLY A 1 97 ? 3.500 16.547 1.681 1.00 70.44 97 GLY A CA 1
ATOM 767 C C . GLY A 1 97 ? 3.407 16.255 0.187 1.00 70.44 97 GLY A C 1
ATOM 768 O O . GLY A 1 97 ? 2.541 15.498 -0.248 1.00 70.44 97 GLY A O 1
ATOM 769 N N . GLU A 1 98 ? 4.345 16.813 -0.578 1.00 68.62 98 GLU A N 1
ATOM 770 C CA . GLU A 1 98 ? 4.572 16.427 -1.970 1.00 68.62 98 GLU A CA 1
ATOM 771 C C . GLU A 1 98 ? 5.077 14.981 -1.984 1.00 68.62 98 GLU 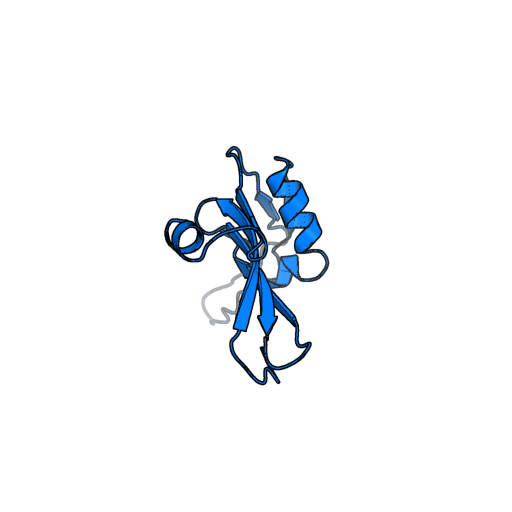A C 1
ATOM 773 O O . GLU A 1 98 ? 6.202 14.684 -1.574 1.00 68.62 98 GLU A O 1
ATOM 778 N N . GLY A 1 99 ? 4.202 14.053 -2.372 1.00 73.25 99 GLY A N 1
ATOM 779 C CA . GLY A 1 99 ? 4.631 12.700 -2.680 1.00 73.25 99 GLY A CA 1
ATOM 780 C C . GLY A 1 99 ? 5.613 12.713 -3.851 1.00 73.25 99 GLY A C 1
ATO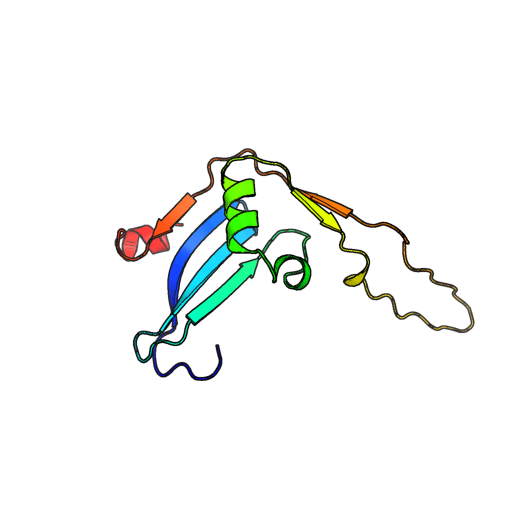M 781 O O . GLY A 1 99 ? 5.647 13.652 -4.645 1.00 73.25 99 GLY A O 1
ATOM 782 N N . ILE A 1 100 ? 6.374 11.635 -4.007 1.00 84.25 100 ILE A N 1
ATOM 783 C CA . ILE A 1 100 ? 7.298 11.471 -5.134 1.00 84.25 100 ILE A CA 1
ATOM 784 C C . ILE A 1 100 ? 6.820 10.291 -5.976 1.00 84.25 100 ILE A C 1
ATOM 786 O O . ILE A 1 100 ? 6.614 9.196 -5.447 1.00 84.25 100 ILE A O 1
ATOM 790 N N . VAL A 1 101 ? 6.637 10.513 -7.278 1.00 83.00 101 VAL A N 1
ATOM 791 C CA . VAL A 1 101 ? 6.486 9.434 -8.262 1.00 83.00 101 VAL A CA 1
ATOM 792 C C . VAL A 1 101 ? 7.830 9.231 -8.936 1.00 83.00 101 VAL A C 1
ATOM 794 O O . VAL A 1 101 ? 8.446 10.188 -9.396 1.00 83.00 101 VAL A O 1
ATOM 797 N N . VAL A 1 102 ? 8.276 7.984 -8.988 1.00 83.38 102 VAL A N 1
ATOM 798 C CA . VAL A 1 102 ? 9.543 7.595 -9.600 1.00 83.38 102 VAL A CA 1
ATOM 799 C C . VAL A 1 102 ? 9.259 6.586 -10.696 1.00 83.38 102 VAL A C 1
ATOM 801 O O . VAL A 1 102 ? 8.716 5.519 -10.415 1.00 83.38 102 VAL A O 1
ATOM 804 N N . ASN A 1 103 ? 9.666 6.894 -11.925 1.00 80.81 103 ASN A N 1
ATOM 805 C CA . ASN A 1 103 ? 9.718 5.927 -13.016 1.00 80.81 103 ASN A CA 1
ATOM 806 C C . ASN A 1 103 ? 11.168 5.550 -13.284 1.00 80.81 103 ASN A C 1
ATOM 808 O O . ASN A 1 103 ? 11.989 6.397 -13.630 1.00 80.81 103 ASN A O 1
ATOM 812 N N . LYS A 1 104 ? 11.488 4.260 -13.176 1.00 71.88 104 LYS A N 1
ATOM 813 C CA . LYS A 1 104 ? 12.862 3.779 -13.372 1.00 71.88 104 LYS A CA 1
ATOM 814 C C . LYS A 1 104 ? 13.373 4.031 -14.797 1.00 71.88 104 LYS A C 1
ATOM 816 O O . LYS A 1 104 ? 14.561 4.228 -14.994 1.00 71.88 104 LYS A O 1
ATOM 821 N N . ASN A 1 105 ? 12.478 4.078 -15.784 1.00 66.44 105 ASN A N 1
ATOM 822 C CA . ASN A 1 105 ? 12.845 4.379 -17.172 1.00 66.44 105 ASN A CA 1
ATOM 823 C C . ASN A 1 105 ? 13.260 5.848 -17.391 1.00 66.44 105 ASN A C 1
ATOM 825 O O . ASN A 1 105 ? 13.764 6.174 -18.462 1.00 66.44 105 ASN A O 1
ATOM 829 N N . GLU A 1 106 ? 13.040 6.722 -16.405 1.00 65.56 106 GLU A N 1
ATOM 830 C CA . GLU A 1 106 ? 13.255 8.171 -16.495 1.00 65.56 106 GLU A CA 1
ATOM 831 C C . GLU A 1 106 ? 14.323 8.682 -15.509 1.00 65.56 106 GLU A C 1
ATOM 833 O O . GLU A 1 106 ? 14.589 9.880 -15.473 1.00 65.56 106 GLU A O 1
ATOM 838 N N . MET A 1 107 ? 14.948 7.798 -14.719 1.00 61.25 107 MET A N 1
ATOM 839 C CA . MET A 1 107 ? 15.864 8.169 -13.633 1.00 61.25 107 MET A CA 1
ATOM 840 C C . MET A 1 107 ? 17.122 7.295 -13.626 1.00 61.25 107 MET A C 1
ATOM 842 O O . MET A 1 107 ? 17.052 6.092 -13.886 1.00 61.25 107 MET A O 1
ATOM 846 N N . SER A 1 108 ? 18.276 7.880 -13.302 1.00 60.28 108 SER A N 1
ATOM 847 C CA . SER A 1 108 ? 19.535 7.133 -13.191 1.00 60.28 108 SER A CA 1
ATOM 848 C C . SER A 1 108 ? 19.596 6.280 -11.911 1.00 60.28 108 SER A C 1
ATOM 850 O O . SER A 1 108 ? 18.966 6.587 -10.896 1.00 60.28 108 SER A O 1
ATOM 852 N N . ASP A 1 109 ? 20.405 5.214 -11.925 1.00 62.03 109 ASP A N 1
ATOM 853 C CA . ASP A 1 109 ? 20.580 4.313 -10.770 1.00 62.03 109 ASP A CA 1
ATOM 854 C C . ASP A 1 109 ? 21.151 5.017 -9.518 1.00 62.03 109 AS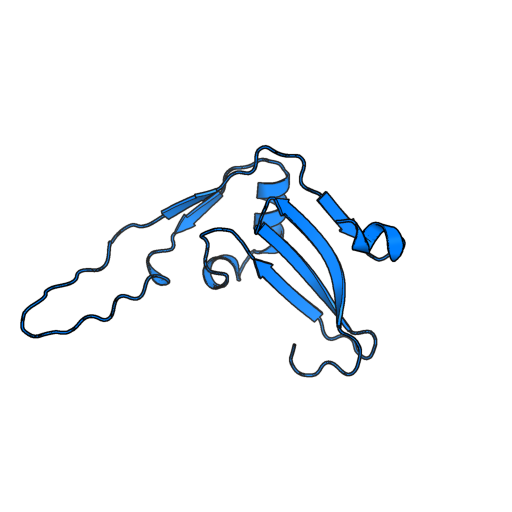P A C 1
ATOM 856 O O . ASP A 1 109 ? 20.981 4.527 -8.397 1.00 62.03 109 ASP A O 1
ATOM 860 N N . GLU A 1 110 ? 21.845 6.148 -9.684 1.00 67.69 110 GLU A N 1
ATOM 861 C CA . GLU A 1 110 ? 22.387 6.948 -8.577 1.00 67.69 110 GLU A CA 1
ATOM 862 C C . GLU A 1 110 ? 21.312 7.811 -7.908 1.00 67.69 110 GLU A C 1
ATOM 864 O O . GLU A 1 110 ? 21.266 7.872 -6.679 1.00 67.69 110 GLU A O 1
ATOM 869 N N . GLU A 1 111 ? 20.415 8.412 -8.693 1.00 63.06 111 GLU A N 1
ATOM 870 C CA . GLU A 1 111 ? 19.275 9.192 -8.190 1.00 63.06 111 GLU A CA 1
ATOM 871 C C . GLU A 1 111 ? 18.294 8.301 -7.422 1.00 63.06 111 GLU A C 1
ATOM 873 O O . GLU A 1 111 ? 17.792 8.686 -6.367 1.00 63.06 111 GLU A O 1
ATOM 878 N N . TYR A 1 112 ? 18.085 7.065 -7.890 1.00 60.56 112 TYR A N 1
ATOM 879 C CA . TYR A 1 112 ? 17.185 6.111 -7.237 1.00 60.56 112 TYR A CA 1
ATOM 880 C C . TYR A 1 112 ? 17.663 5.696 -5.837 1.00 60.56 112 TYR A C 1
ATOM 882 O O . TYR A 1 112 ? 16.851 5.448 -4.951 1.00 60.56 112 TYR A O 1
ATOM 890 N N . LYS A 1 113 ? 18.980 5.624 -5.607 1.00 61.44 113 LYS A N 1
ATOM 891 C CA . LYS A 1 113 ? 19.557 5.213 -4.312 1.00 61.44 113 LYS A CA 1
ATOM 892 C C . LYS A 1 113 ? 19.500 6.296 -3.230 1.00 61.44 113 LYS A C 1
ATOM 894 O O . LYS A 1 113 ? 19.801 5.987 -2.077 1.00 61.44 113 LYS A O 1
ATOM 899 N N . GLN A 1 114 ? 19.185 7.541 -3.587 1.00 60.72 114 GLN A N 1
ATOM 900 C CA . GLN A 1 114 ? 19.130 8.670 -2.650 1.00 60.72 114 GLN A CA 1
ATOM 901 C C . GLN A 1 114 ? 17.724 8.939 -2.082 1.00 60.72 114 GLN A C 1
ATOM 903 O O . GLN A 1 114 ? 17.600 9.753 -1.164 1.00 60.72 114 GLN A O 1
ATOM 908 N N . LEU A 1 115 ? 16.694 8.261 -2.604 1.00 57.81 115 LEU A N 1
ATOM 909 C CA . LEU A 1 115 ? 15.298 8.318 -2.144 1.00 57.81 115 LEU A CA 1
ATOM 910 C C . LEU A 1 115 ? 15.016 7.295 -1.030 1.00 57.81 115 LEU A C 1
ATOM 912 O O . LEU A 1 115 ? 14.263 7.647 -0.090 1.00 57.81 115 LEU A O 1
#

Radius of gyration: 18.0 Å; chains: 1; bounding box: 41×36×51 Å

Organism: Aphanomyces astaci (NCBI:txid112090)

Sequence (115 aa):
MEGAEGNIYAKESIFLGKKSYLDVLACDGNAVGGQHIRMKGIPSKVLANDTYKTYQSLFNGNEEDFDIVEFCNIDINTKTQRVTKRLKFSRKVKFEGEGIVVNKNEMSDEEYKQL

Secondary structure (DSSP, 8-state):
-TT--S-EEEEEEEEEETTEEEEEEEESSSS-EEEEEEBTTB-HHHHTTTHHHHHHHHHTT--EEEE-GGG------BTTB-----S--EEEE---S--EEEEGGGS-HHHHTT-

Foldseek 3Di:
DPPAPADKDFQKKKFLDDQFIKGWIAHPRDGDTDIDGTDVPDDPVQCPPPVVVVSVCQLVFHKDKTWCQVVDDDDDDDPVDDDDGDPTDMDIDHGPDNIDMDGPVVDDPVVVVVD